Protein AF-A0A822H132-F1 (afdb_monomer_lite)

Foldseek 3Di:
DDDPVPDDAAWPPLQLFQQLQCVVCVPDQDDDPGGDPVSSLVSCQPQAIAGCVQPPPDPVCNRPHGDPVRSVRRVVGHDDDDDFDPDPVRQVVCVVVVHDDDD

Sequence (103 aa):
MKRKYNIDMDVSRLFIYYNSRRIDFQHSILTDTGATLTTSAKAVRKYGACDEKFWPYDISLVNKRPTPNAYRAAHRFTARPVKIPINLPSIKASLANGLPIAI

Secondary structure (DSSP, 8-state):
---SS-----B-HHHHHHHHHHHH-TTS--------HHHHHHHHHHH---BGGGS---GGGTTSPPPHHHHHHHTTS--------SSHHHHHHHHHTT-----

Structure (mmCIF, N/CA/C/O backbone):
data_AF-A0A822H132-F1
#
_entry.id   AF-A0A822H132-F1
#
loop_
_atom_site.group_PDB
_atom_site.id
_atom_site.type_symbol
_atom_site.label_atom_id
_atom_site.label_alt_id
_atom_site.label_c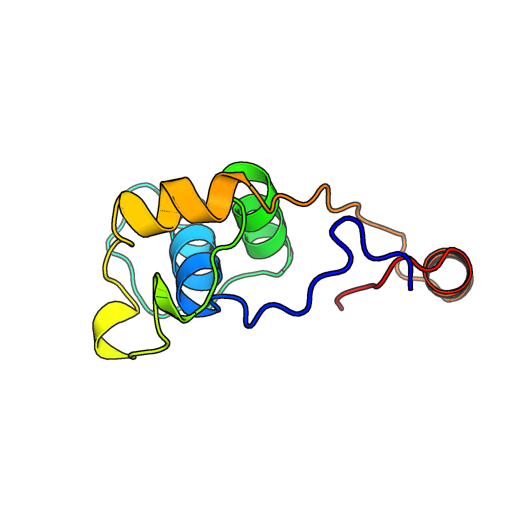omp_id
_atom_site.label_asym_id
_atom_site.label_entity_id
_atom_site.label_seq_id
_atom_site.pdbx_PDB_ins_code
_atom_site.Cartn_x
_atom_site.Cartn_y
_atom_site.Cartn_z
_atom_site.occupancy
_atom_site.B_iso_or_equiv
_atom_site.auth_seq_id
_atom_site.auth_comp_id
_atom_site.auth_asym_id
_atom_site.auth_atom_id
_atom_site.pdbx_PDB_model_num
ATOM 1 N N . MET A 1 1 ? 1.115 -11.026 -18.529 1.00 55.47 1 MET A N 1
ATOM 2 C CA . MET A 1 1 ? 1.397 -10.665 -17.118 1.00 55.47 1 MET A CA 1
ATOM 3 C C . MET A 1 1 ? 1.467 -11.947 -16.300 1.00 55.47 1 MET A C 1
ATOM 5 O O . MET A 1 1 ? 0.488 -12.683 -16.287 1.00 55.47 1 MET A O 1
ATOM 9 N N . LYS A 1 2 ? 2.606 -12.268 -15.674 1.00 59.62 2 LYS A N 1
ATOM 10 C CA . LYS A 1 2 ? 2.731 -13.506 -14.883 1.00 59.62 2 LYS A CA 1
ATOM 11 C C . LYS A 1 2 ? 2.107 -13.289 -13.499 1.00 59.62 2 LYS A C 1
ATOM 13 O O . LYS A 1 2 ? 2.697 -12.629 -12.649 1.00 59.62 2 LYS A O 1
ATOM 18 N N . ARG A 1 3 ? 0.894 -13.807 -13.276 1.00 71.50 3 ARG A N 1
ATOM 19 C CA . ARG A 1 3 ? 0.199 -13.741 -11.979 1.00 71.50 3 ARG A CA 1
ATOM 20 C C . ARG A 1 3 ? 0.590 -14.950 -11.131 1.00 71.50 3 ARG A C 1
ATOM 22 O O . ARG A 1 3 ? 0.254 -16.072 -11.483 1.00 71.50 3 ARG A O 1
ATOM 29 N N . LYS A 1 4 ? 1.266 -14.727 -9.999 1.00 75.44 4 LYS A N 1
ATOM 30 C CA . LYS A 1 4 ? 1.751 -15.810 -9.121 1.00 75.44 4 LYS A CA 1
ATOM 31 C C . LYS A 1 4 ? 0.633 -16.728 -8.612 1.00 75.44 4 LYS A C 1
ATOM 33 O O . LYS A 1 4 ? 0.835 -17.930 -8.525 1.00 75.44 4 LYS A O 1
ATOM 38 N N . TYR A 1 5 ? -0.512 -16.156 -8.250 1.00 76.75 5 TYR A N 1
ATOM 39 C CA . TYR A 1 5 ? -1.603 -16.895 -7.608 1.00 76.75 5 TYR A CA 1
ATOM 40 C C . TYR A 1 5 ? -2.735 -17.274 -8.571 1.00 76.75 5 TYR A C 1
ATOM 42 O O . TYR A 1 5 ? -3.639 -17.983 -8.159 1.00 76.75 5 TYR A O 1
ATOM 50 N N . ASN A 1 6 ? -2.692 -16.800 -9.826 1.00 81.88 6 ASN A N 1
ATOM 51 C CA . ASN A 1 6 ? -3.725 -16.986 -10.858 1.00 81.88 6 ASN A CA 1
ATOM 52 C C . ASN A 1 6 ? -5.186 -16.815 -10.378 1.00 81.88 6 ASN A C 1
ATOM 54 O O . ASN A 1 6 ? -6.096 -17.444 -10.906 1.00 81.88 6 ASN A O 1
ATOM 58 N N . ILE A 1 7 ? -5.398 -15.959 -9.379 1.00 82.50 7 ILE A N 1
ATOM 59 C CA . ILE A 1 7 ? -6.712 -15.586 -8.857 1.00 82.50 7 ILE A CA 1
ATOM 60 C C . ILE A 1 7 ? -6.947 -14.108 -9.126 1.00 82.50 7 ILE A C 1
ATOM 62 O O . ILE A 1 7 ? -6.001 -13.313 -9.108 1.00 82.50 7 ILE A O 1
ATOM 66 N N . ASP A 1 8 ? -8.205 -13.765 -9.366 1.00 85.19 8 ASP A N 1
ATOM 67 C CA . ASP A 1 8 ? -8.657 -12.386 -9.296 1.00 85.19 8 ASP A CA 1
ATOM 68 C C . ASP A 1 8 ? -9.074 -12.087 -7.855 1.00 85.19 8 ASP A C 1
ATOM 70 O O . ASP A 1 8 ? -9.755 -12.892 -7.218 1.00 85.19 8 ASP A O 1
ATOM 74 N N . MET A 1 9 ? -8.580 -10.983 -7.310 1.00 87.75 9 MET A N 1
ATOM 75 C CA . MET A 1 9 ? -8.817 -10.584 -5.9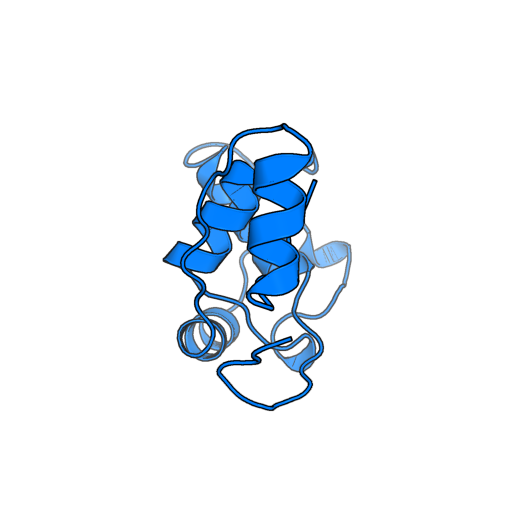26 1.00 87.75 9 MET A CA 1
ATOM 76 C C . MET A 1 9 ? -8.996 -9.078 -5.893 1.00 87.75 9 MET A C 1
ATOM 78 O O . MET A 1 9 ? -8.108 -8.348 -6.337 1.00 87.75 9 MET A O 1
ATOM 82 N N . ASP A 1 10 ? -10.098 -8.631 -5.298 1.00 94.25 10 ASP A N 1
ATOM 83 C CA . ASP A 1 10 ? -10.264 -7.228 -4.952 1.00 94.25 10 ASP A CA 1
ATOM 84 C C . ASP A 1 10 ? -9.438 -6.939 -3.699 1.00 94.25 10 ASP A C 1
ATOM 86 O O . ASP A 1 10 ? -9.690 -7.494 -2.630 1.00 94.25 10 ASP A O 1
ATOM 90 N N . VAL A 1 11 ? -8.364 -6.173 -3.851 1.00 95.94 11 VAL A N 1
ATOM 91 C CA . VAL A 1 11 ? -7.363 -5.984 -2.800 1.00 95.94 11 VAL A CA 1
ATOM 92 C C . VAL A 1 11 ? -7.736 -4.803 -1.913 1.00 95.94 11 VAL A C 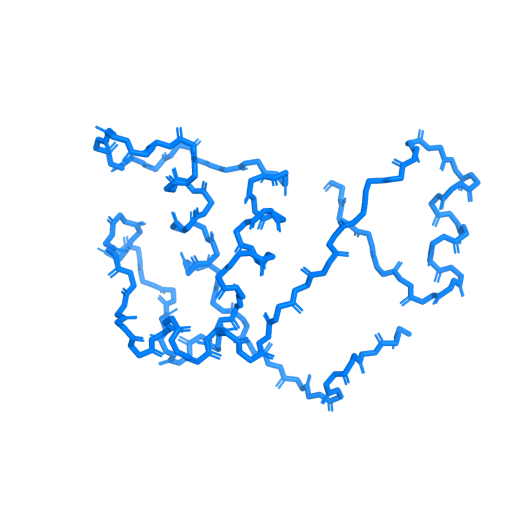1
ATOM 94 O O . VAL A 1 11 ? -7.917 -3.691 -2.406 1.00 95.94 11 VAL A O 1
ATOM 97 N N . SER A 1 12 ? -7.674 -5.011 -0.594 1.00 98.12 12 SER A N 1
ATOM 98 C CA . SER A 1 12 ? -7.898 -3.967 0.404 1.00 98.12 12 SER A CA 1
ATOM 99 C C . SER A 1 12 ? -6.926 -2.800 0.296 1.00 98.12 12 SER A C 1
ATOM 101 O O . SER A 1 12 ? -5.803 -2.813 0.823 1.00 98.12 12 SER A O 1
ATOM 103 N N . ARG A 1 13 ? -7.407 -1.726 -0.331 1.00 97.44 13 ARG A N 1
ATOM 104 C CA . ARG A 1 13 ? -6.672 -0.463 -0.466 1.00 97.44 13 ARG A CA 1
ATOM 105 C C . ARG A 1 13 ? -6.448 0.186 0.894 1.00 97.44 13 ARG A C 1
ATOM 107 O O . ARG A 1 13 ? -5.338 0.642 1.163 1.00 97.44 13 ARG A O 1
ATOM 114 N N . LEU A 1 14 ? -7.447 0.168 1.784 1.00 97.81 14 LEU A N 1
ATOM 115 C CA . LEU A 1 14 ? -7.295 0.722 3.134 1.00 97.81 14 LEU A CA 1
ATOM 116 C C . LEU A 1 14 ? -6.315 -0.075 3.994 1.00 97.81 14 LEU A C 1
ATOM 118 O O . LEU A 1 14 ? -5.584 0.531 4.776 1.00 97.81 14 LEU A O 1
ATOM 122 N N . PHE A 1 15 ? -6.241 -1.400 3.839 1.00 98.50 15 PHE A N 1
ATOM 123 C CA . PHE A 1 15 ? -5.260 -2.205 4.567 1.00 98.50 15 PHE A CA 1
ATOM 124 C C . PHE A 1 15 ? -3.836 -1.816 4.170 1.00 98.50 15 PHE A C 1
ATOM 126 O O . PHE A 1 15 ? -2.989 -1.570 5.037 1.00 98.50 15 PHE A O 1
ATOM 133 N N . ILE A 1 16 ? -3.567 -1.722 2.863 1.00 98.19 16 ILE A N 1
ATOM 134 C CA . ILE A 1 16 ? -2.263 -1.279 2.357 1.00 98.19 16 ILE A CA 1
ATOM 135 C C . ILE A 1 16 ? -1.997 0.152 2.830 1.00 98.19 16 ILE A C 1
ATOM 137 O O . ILE A 1 16 ? -0.933 0.427 3.384 1.00 98.19 16 ILE A O 1
ATOM 141 N N . TYR A 1 17 ? -2.973 1.048 2.693 1.00 97.81 17 TYR A N 1
ATOM 142 C CA . TYR A 1 17 ? -2.825 2.459 3.028 1.00 97.81 17 TYR A CA 1
ATOM 143 C C . TYR A 1 17 ? -2.548 2.706 4.518 1.00 97.81 17 TYR A C 1
ATOM 145 O O . TYR A 1 17 ? -1.636 3.463 4.861 1.00 97.81 17 TYR A O 1
ATOM 153 N N . TYR A 1 18 ? -3.276 2.036 5.416 1.00 97.69 18 TYR A N 1
ATOM 154 C CA . TYR A 1 18 ? -3.025 2.092 6.857 1.00 97.69 18 TYR A CA 1
ATOM 155 C C . TYR A 1 18 ? -1.604 1.626 7.187 1.00 97.69 18 TYR A C 1
ATOM 157 O O . TYR A 1 18 ? -0.856 2.326 7.869 1.00 97.69 18 TYR A O 1
ATOM 165 N N . ASN A 1 19 ? -1.201 0.456 6.681 1.00 97.81 19 ASN A N 1
ATOM 166 C CA . ASN A 1 19 ? 0.111 -0.113 6.991 1.00 97.81 19 ASN A CA 1
ATOM 167 C C . ASN A 1 19 ? 1.265 0.709 6.403 1.00 97.81 19 ASN A C 1
ATOM 169 O O . ASN A 1 19 ? 2.330 0.781 7.013 1.00 97.81 19 ASN A O 1
ATOM 173 N N . SER A 1 20 ? 1.048 1.359 5.260 1.00 97.44 20 SER A N 1
ATOM 174 C CA . SER A 1 20 ? 2.014 2.284 4.658 1.00 97.44 20 SER A CA 1
ATOM 175 C C . SER A 1 20 ? 2.267 3.471 5.579 1.00 97.44 20 SER A C 1
ATOM 177 O O . SER A 1 20 ? 3.410 3.731 5.946 1.00 97.44 20 SER A O 1
ATOM 179 N N . ARG A 1 21 ? 1.197 4.114 6.061 1.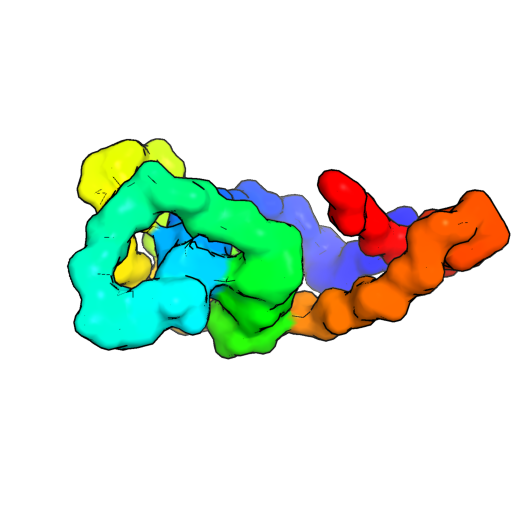00 96.38 21 ARG A N 1
ATOM 180 C CA . ARG A 1 21 ? 1.299 5.222 7.019 1.00 96.38 21 ARG A CA 1
ATOM 181 C C . ARG A 1 21 ? 1.840 4.780 8.373 1.00 96.38 21 ARG A C 1
ATOM 183 O O . ARG A 1 21 ? 2.602 5.516 8.981 1.00 96.38 21 ARG A O 1
ATOM 190 N N . ARG A 1 22 ? 1.540 3.566 8.850 1.00 95.56 22 ARG A N 1
ATOM 191 C CA . ARG A 1 22 ? 2.173 3.033 10.076 1.00 95.56 22 ARG A CA 1
ATOM 192 C C . ARG A 1 22 ? 3.680 2.855 9.959 1.00 95.56 22 ARG A C 1
ATOM 194 O O . ARG A 1 22 ? 4.351 2.925 10.984 1.00 95.56 22 ARG A O 1
ATOM 201 N N . ILE A 1 23 ? 4.206 2.604 8.762 1.00 94.94 23 ILE A N 1
ATOM 202 C CA . ILE A 1 23 ? 5.656 2.544 8.542 1.00 94.94 23 ILE A CA 1
ATOM 203 C C . ILE A 1 23 ? 6.275 3.943 8.662 1.00 94.94 23 ILE A C 1
ATOM 205 O O . ILE A 1 23 ? 7.350 4.063 9.248 1.00 94.94 23 ILE A O 1
ATOM 209 N N . ASP A 1 24 ? 5.589 4.973 8.166 1.00 91.56 24 ASP A N 1
ATOM 210 C CA . ASP A 1 24 ? 6.058 6.364 8.217 1.00 91.56 24 ASP A CA 1
ATOM 211 C C . ASP A 1 24 ? 5.877 6.996 9.613 1.00 91.56 24 ASP A C 1
ATOM 213 O O . ASP A 1 24 ? 6.761 7.693 10.101 1.00 91.56 24 ASP A O 1
ATOM 217 N N . PHE A 1 25 ? 4.785 6.671 10.312 1.00 88.38 25 PHE A N 1
ATOM 218 C CA . PHE A 1 25 ? 4.379 7.264 11.594 1.00 88.38 25 PHE A CA 1
ATOM 219 C C . PHE A 1 25 ? 4.361 6.236 12.739 1.00 88.38 25 PHE A C 1
ATOM 221 O O . PHE A 1 25 ? 3.356 6.062 13.435 1.00 88.38 25 PHE A O 1
ATOM 228 N N . GLN A 1 26 ? 5.470 5.518 12.940 1.00 81.00 26 GLN A N 1
ATOM 229 C CA . GLN A 1 26 ? 5.551 4.383 13.879 1.00 81.00 26 GLN A CA 1
ATOM 230 C C . GLN A 1 26 ? 5.121 4.714 15.319 1.00 81.00 26 GLN A C 1
ATOM 232 O O . GLN A 1 26 ? 4.542 3.853 15.985 1.00 81.00 26 GLN A O 1
ATOM 237 N N . HIS A 1 27 ? 5.330 5.950 15.778 1.00 81.31 27 HIS A N 1
ATOM 238 C CA . HIS A 1 27 ? 5.050 6.381 17.156 1.00 81.31 27 HIS A CA 1
ATOM 239 C C . HIS A 1 27 ? 4.146 7.616 17.250 1.00 81.31 27 HIS A C 1
ATOM 241 O O . HIS A 1 27 ? 4.002 8.193 18.322 1.00 81.31 27 HIS A O 1
ATOM 247 N N . SER A 1 28 ? 3.513 8.006 16.144 1.00 86.88 28 SER A N 1
ATOM 248 C CA . SER A 1 28 ? 2.645 9.184 16.091 1.00 86.88 28 SER A CA 1
ATOM 249 C C . SER A 1 28 ? 1.185 8.788 15.895 1.00 86.88 28 SER A C 1
ATOM 251 O O . SER A 1 28 ? 0.862 7.667 15.470 1.00 86.88 28 SER A O 1
ATOM 253 N N . ILE A 1 29 ? 0.299 9.731 16.216 1.00 87.88 29 ILE A N 1
ATOM 254 C CA . ILE A 1 29 ? -1.121 9.649 15.873 1.00 87.88 29 ILE A CA 1
ATOM 255 C C . ILE A 1 29 ? -1.222 9.535 14.352 1.00 87.88 29 ILE A C 1
ATOM 257 O O . ILE A 1 29 ? -0.588 10.303 13.629 1.00 87.88 29 ILE A O 1
ATOM 261 N N . LEU A 1 30 ? -1.993 8.558 13.867 1.00 91.88 30 LEU A N 1
ATOM 262 C CA . LEU A 1 30 ? -2.221 8.433 12.434 1.00 91.88 30 LEU A CA 1
ATOM 263 C C . LEU A 1 30 ? -3.183 9.506 11.960 1.00 91.88 30 LEU A C 1
ATOM 265 O O . LEU A 1 30 ? -4.312 9.583 12.442 1.00 91.88 30 LEU A O 1
ATOM 269 N N . THR A 1 31 ? -2.748 10.259 10.966 1.00 89.44 31 THR A N 1
ATOM 270 C CA . THR A 1 31 ? -3.576 11.201 10.228 1.00 89.44 31 THR A CA 1
ATOM 271 C C . THR A 1 31 ? -3.622 10.802 8.757 1.00 89.44 31 THR A C 1
ATOM 273 O O . THR A 1 31 ? -2.874 9.937 8.280 1.00 89.44 31 THR A O 1
ATOM 276 N N . ASP A 1 32 ? -4.581 11.367 8.035 1.00 91.56 32 ASP A N 1
ATOM 277 C CA . ASP A 1 32 ? -4.733 11.122 6.607 1.00 91.56 32 ASP A CA 1
ATOM 278 C C . ASP A 1 32 ? -3.819 12.067 5.814 1.00 91.56 32 ASP A C 1
ATOM 280 O O . ASP A 1 32 ? -4.213 13.161 5.429 1.00 91.56 32 ASP A O 1
ATOM 284 N N . THR A 1 33 ? -2.553 11.674 5.657 1.00 91.06 33 THR A N 1
ATOM 285 C CA . THR A 1 33 ? -1.493 12.509 5.053 1.00 91.06 33 THR A CA 1
ATOM 286 C C . THR A 1 33 ? -0.913 11.914 3.772 1.00 91.06 33 THR A C 1
ATOM 288 O O . THR A 1 33 ? 0.169 12.303 3.337 1.00 91.06 33 THR A O 1
ATOM 291 N N . GLY A 1 34 ? -1.582 10.926 3.181 1.00 93.06 34 GLY A N 1
ATOM 292 C CA . GLY A 1 34 ? -1.047 10.174 2.052 1.00 93.06 34 GLY A CA 1
ATOM 293 C C . GLY A 1 34 ? 0.002 9.133 2.453 1.00 93.06 34 GLY A C 1
ATOM 294 O O . GLY A 1 34 ? 0.317 8.921 3.625 1.00 93.06 34 GLY A O 1
ATOM 295 N N . ALA A 1 35 ? 0.523 8.437 1.444 1.00 94.81 35 ALA A N 1
ATOM 296 C CA . ALA A 1 35 ? 1.603 7.467 1.567 1.00 94.81 35 ALA A CA 1
ATOM 297 C C . ALA A 1 35 ? 2.446 7.477 0.290 1.00 94.81 35 ALA A C 1
ATOM 299 O O . ALA A 1 35 ? 1.950 7.782 -0.794 1.00 94.81 35 ALA A O 1
ATOM 300 N N . THR A 1 36 ? 3.718 7.103 0.400 1.00 94.94 36 THR A N 1
ATOM 301 C CA . THR A 1 36 ? 4.587 6.987 -0.776 1.00 94.94 36 THR A CA 1
ATOM 302 C C . THR A 1 36 ? 4.460 5.604 -1.410 1.00 94.94 36 THR A C 1
ATOM 304 O O . THR A 1 36 ? 4.159 4.610 -0.738 1.00 94.94 36 THR A O 1
ATOM 307 N N . LEU A 1 37 ? 4.790 5.491 -2.700 1.00 95.00 37 LEU A N 1
ATOM 308 C CA . LEU A 1 37 ? 4.891 4.184 -3.356 1.00 95.00 37 LEU A CA 1
ATOM 309 C C . LEU A 1 37 ? 5.929 3.287 -2.662 1.00 95.00 37 LEU A C 1
ATOM 311 O O . LEU A 1 37 ? 5.728 2.083 -2.524 1.00 95.00 37 LEU A O 1
ATOM 315 N N . THR A 1 38 ? 7.018 3.875 -2.157 1.00 95.12 38 THR A N 1
ATOM 316 C CA . THR A 1 38 ? 8.051 3.132 -1.423 1.00 95.12 38 THR A CA 1
ATOM 317 C C . THR A 1 38 ? 7.499 2.535 -0.128 1.00 95.12 38 THR A C 1
ATOM 319 O O . THR A 1 38 ? 7.819 1.390 0.198 1.00 95.12 38 THR A O 1
ATOM 322 N N . THR A 1 39 ? 6.680 3.274 0.620 1.00 96.06 39 THR A N 1
ATOM 323 C CA . THR A 1 39 ? 6.143 2.805 1.908 1.00 96.06 39 THR A CA 1
ATOM 324 C C . THR A 1 39 ? 4.991 1.832 1.703 1.00 96.06 39 THR A C 1
ATOM 326 O O . THR A 1 39 ? 4.944 0.810 2.387 1.00 96.06 39 THR A O 1
ATOM 329 N N . SER A 1 40 ? 4.209 2.023 0.641 1.00 96.81 40 SER A N 1
ATOM 330 C CA . SER A 1 40 ? 3.226 1.050 0.146 1.00 96.81 40 SER A CA 1
ATOM 331 C C . SER A 1 40 ? 3.864 -0.273 -0.271 1.00 96.81 40 SER A C 1
ATOM 333 O O . SER A 1 40 ? 3.470 -1.342 0.196 1.00 96.81 40 SER A O 1
ATOM 335 N N . ALA A 1 41 ? 4.936 -0.221 -1.061 1.00 96.31 41 ALA A N 1
ATOM 336 C CA . ALA A 1 41 ? 5.708 -1.394 -1.454 1.00 96.31 41 ALA A CA 1
ATOM 337 C C . ALA A 1 41 ? 6.307 -2.126 -0.234 1.00 96.31 41 ALA A C 1
ATOM 339 O O . ALA A 1 41 ? 6.254 -3.357 -0.145 1.00 96.31 41 ALA A O 1
ATOM 340 N N . LYS A 1 42 ? 6.840 -1.383 0.749 1.00 96.62 42 LYS A N 1
ATOM 341 C CA . LYS A 1 42 ? 7.326 -1.954 2.018 1.00 96.62 42 LYS A CA 1
ATOM 342 C C . LYS A 1 42 ? 6.196 -2.599 2.827 1.00 96.62 42 LYS A C 1
ATOM 344 O O . LYS A 1 42 ? 6.416 -3.677 3.379 1.00 96.62 42 LYS A O 1
ATOM 349 N N . ALA A 1 43 ? 5.017 -1.979 2.882 1.00 97.44 43 ALA A N 1
ATOM 350 C CA . ALA A 1 43 ? 3.851 -2.502 3.586 1.00 97.44 43 ALA A CA 1
ATOM 351 C C . ALA A 1 43 ? 3.384 -3.829 2.983 1.00 97.44 43 ALA A C 1
ATOM 353 O O . ALA A 1 43 ? 3.284 -4.813 3.711 1.00 97.44 43 ALA A O 1
ATOM 354 N N . VAL A 1 44 ? 3.216 -3.903 1.659 1.00 97.06 44 VAL A N 1
ATOM 355 C CA . VAL A 1 44 ? 2.830 -5.147 0.966 1.00 97.06 44 VAL A CA 1
ATOM 356 C C . VAL A 1 44 ? 3.885 -6.240 1.148 1.00 97.06 44 VAL A C 1
ATOM 358 O O . VAL A 1 44 ? 3.555 -7.410 1.327 1.00 97.06 44 VAL A O 1
ATOM 361 N N . ARG A 1 45 ? 5.176 -5.890 1.157 1.00 96.75 45 ARG A N 1
ATOM 362 C CA . ARG A 1 45 ? 6.241 -6.863 1.441 1.00 96.75 45 ARG A CA 1
ATOM 363 C C . ARG A 1 45 ? 6.179 -7.400 2.875 1.00 96.75 45 ARG A C 1
ATOM 365 O O . ARG A 1 45 ? 6.425 -8.583 3.081 1.00 96.75 45 ARG A O 1
ATOM 372 N N . LYS A 1 46 ? 5.902 -6.536 3.858 1.00 97.12 46 LYS A N 1
ATOM 373 C CA . LYS A 1 46 ? 5.942 -6.873 5.292 1.00 97.12 46 LYS A CA 1
ATOM 374 C C . LYS A 1 46 ? 4.663 -7.552 5.785 1.00 97.12 46 LYS A C 1
ATOM 376 O O . LYS A 1 46 ? 4.738 -8.506 6.551 1.00 97.12 46 LYS A O 1
ATOM 381 N N . TYR A 1 47 ? 3.510 -7.051 5.363 1.00 97.94 47 TYR A N 1
ATOM 382 C CA . TYR A 1 47 ? 2.197 -7.447 5.873 1.00 97.94 47 TYR A CA 1
ATOM 383 C C . TYR A 1 47 ? 1.353 -8.191 4.837 1.00 97.94 47 TYR A C 1
ATOM 385 O O . TYR A 1 47 ? 0.365 -8.817 5.203 1.00 97.94 47 TYR A O 1
ATOM 393 N N . GLY A 1 48 ? 1.745 -8.152 3.562 1.00 97.12 48 GLY A N 1
ATOM 394 C CA . GLY A 1 48 ? 0.940 -8.668 2.463 1.00 97.12 48 GLY A CA 1
ATOM 395 C C . GLY A 1 48 ? -0.224 -7.750 2.108 1.00 97.12 48 GLY A C 1
ATOM 396 O O . GLY A 1 48 ? -0.212 -6.556 2.418 1.00 97.12 48 GLY A O 1
ATOM 397 N N . ALA A 1 49 ? -1.223 -8.321 1.448 1.00 96.88 49 ALA A N 1
ATOM 398 C CA . ALA A 1 49 ? -2.451 -7.645 1.065 1.00 96.88 49 ALA A CA 1
ATOM 399 C C . ALA A 1 49 ? -3.637 -8.601 1.239 1.00 96.88 49 ALA A C 1
ATOM 401 O O . ALA A 1 49 ? -3.587 -9.741 0.782 1.00 96.88 49 ALA A O 1
ATOM 402 N N . CYS A 1 50 ? -4.683 -8.175 1.943 1.00 97.25 50 CYS A N 1
ATOM 403 C CA . CYS A 1 50 ? -5.905 -8.966 2.073 1.00 97.25 50 CYS A CA 1
ATOM 404 C C . CYS A 1 50 ? -6.930 -8.571 1.006 1.00 97.25 50 CYS A C 1
A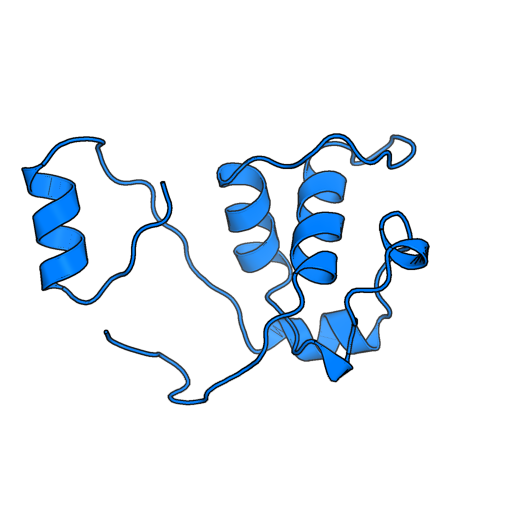TOM 406 O O . CYS A 1 50 ? -6.850 -7.495 0.420 1.00 97.25 50 CYS A O 1
ATOM 408 N N . ASP A 1 51 ? -7.916 -9.439 0.815 1.00 96.81 51 ASP A N 1
ATOM 409 C CA . ASP A 1 51 ? -9.129 -9.153 0.051 1.00 96.81 51 ASP A CA 1
ATOM 410 C C . ASP A 1 51 ? -9.969 -8.063 0.755 1.00 96.81 51 ASP A C 1
ATOM 412 O O . ASP A 1 51 ? -9.975 -7.986 1.993 1.00 96.81 51 ASP A O 1
ATOM 416 N N . GLU A 1 52 ? -10.659 -7.228 -0.019 1.00 97.12 52 GLU A N 1
ATOM 417 C CA . GLU A 1 52 ? -11.538 -6.139 0.424 1.00 97.12 52 GLU A CA 1
ATOM 418 C C . GLU A 1 52 ? -12.561 -6.617 1.469 1.00 97.12 52 GLU A C 1
ATOM 420 O O . GLU A 1 52 ? -12.819 -5.921 2.449 1.00 97.12 52 GLU A O 1
ATOM 425 N N . LYS A 1 53 ? -13.056 -7.859 1.372 1.00 96.19 53 LYS A N 1
ATOM 426 C CA . LYS A 1 53 ? -14.007 -8.423 2.351 1.00 96.19 53 LYS A CA 1
ATOM 427 C C . LYS A 1 53 ? -13.463 -8.528 3.780 1.00 96.19 53 LYS A C 1
ATOM 429 O O . LYS A 1 53 ? -14.241 -8.626 4.725 1.00 96.19 53 LYS A O 1
ATOM 434 N N . PHE A 1 54 ? -12.138 -8.565 3.959 1.00 97.75 54 PHE A N 1
ATOM 435 C CA . PHE A 1 54 ? -11.519 -8.610 5.290 1.00 97.75 54 PHE A CA 1
ATOM 436 C C . PHE A 1 54 ? -11.288 -7.220 5.881 1.00 97.75 54 PHE A C 1
ATOM 438 O O . PHE A 1 54 ? -11.195 -7.085 7.104 1.00 97.75 54 PHE A O 1
ATOM 445 N N . TRP A 1 55 ? -11.144 -6.207 5.027 1.00 98.19 55 TRP A N 1
ATOM 446 C CA . TRP A 1 55 ? -10.940 -4.823 5.436 1.00 98.19 55 TRP A CA 1
ATOM 447 C C . TRP A 1 55 ? -11.475 -3.880 4.348 1.00 98.19 55 TRP A C 1
ATOM 449 O O . TRP A 1 55 ? -10.709 -3.464 3.473 1.00 98.19 55 TRP A O 1
ATOM 459 N N . PRO A 1 56 ? -12.784 -3.588 4.362 1.00 97.81 56 PRO A N 1
ATOM 460 C CA . PRO A 1 56 ? -13.431 -2.865 3.277 1.00 97.81 56 PRO A CA 1
ATOM 461 C C . PRO A 1 56 ? -13.018 -1.398 3.259 1.00 97.81 56 PRO A C 1
ATOM 463 O O . PRO A 1 56 ? -12.615 -0.834 4.282 1.00 97.81 56 PRO A O 1
ATOM 466 N N . TYR A 1 57 ? -13.163 -0.762 2.101 1.00 97.31 57 TYR A N 1
ATOM 467 C CA . TYR A 1 57 ? -13.054 0.679 1.968 1.00 97.31 57 TYR A CA 1
ATOM 468 C C . TYR A 1 57 ? -14.227 1.379 2.668 1.00 97.31 57 TYR A C 1
ATOM 470 O O . TYR A 1 57 ? -15.268 1.655 2.079 1.00 97.31 57 TYR A O 1
ATOM 478 N N . ASP A 1 58 ? -14.026 1.685 3.945 1.00 97.31 58 ASP A N 1
ATOM 479 C CA . ASP A 1 58 ? -14.852 2.587 4.741 1.00 97.31 58 ASP A CA 1
ATOM 480 C C . ASP A 1 58 ? -13.950 3.688 5.311 1.00 97.31 58 ASP A C 1
ATOM 482 O O . ASP A 1 58 ? -12.995 3.424 6.046 1.00 97.31 58 ASP A O 1
ATOM 486 N N . ILE A 1 59 ? -14.252 4.943 4.976 1.00 95.88 59 ILE A N 1
ATOM 487 C CA . ILE A 1 59 ? -13.467 6.105 5.401 1.00 95.88 59 ILE A CA 1
ATOM 488 C C . ILE A 1 59 ? -13.396 6.242 6.928 1.00 95.88 59 ILE A C 1
ATOM 490 O O . ILE A 1 59 ? -12.391 6.719 7.455 1.00 95.88 59 ILE A O 1
ATOM 494 N N . SER A 1 60 ? -14.390 5.734 7.666 1.00 96.56 60 SER A N 1
ATOM 495 C CA . SER A 1 60 ? -14.373 5.684 9.133 1.00 96.56 60 SER A CA 1
ATOM 496 C C . SER A 1 60 ? -13.251 4.790 9.687 1.00 96.56 60 SER A C 1
ATOM 498 O O . SER A 1 60 ? -12.866 4.901 10.859 1.00 96.56 60 SER A O 1
ATOM 500 N N . LEU A 1 61 ? -12.710 3.896 8.852 1.00 96.69 61 LEU A N 1
ATOM 501 C CA . LEU A 1 61 ? -11.624 2.976 9.174 1.00 96.69 61 LEU A CA 1
ATOM 502 C C . LEU A 1 61 ? -10.248 3.511 8.772 1.00 96.69 61 LEU A C 1
ATOM 504 O O . LEU A 1 61 ? -9.251 2.867 9.096 1.00 96.69 61 LEU A O 1
ATOM 508 N N . VAL A 1 62 ? -10.154 4.676 8.116 1.00 96.69 62 VAL A N 1
ATOM 509 C CA . VAL A 1 62 ? -8.896 5.174 7.529 1.00 96.69 62 VAL A CA 1
ATOM 510 C C . VAL A 1 62 ? -7.748 5.201 8.540 1.00 96.69 62 VAL A C 1
ATOM 512 O O . VAL A 1 62 ? -6.640 4.784 8.218 1.00 96.69 62 VAL A O 1
ATOM 515 N N . ASN A 1 63 ? -7.999 5.600 9.787 1.00 95.50 63 ASN A N 1
ATOM 516 C CA . ASN A 1 63 ? -6.978 5.649 10.843 1.00 95.50 63 ASN A CA 1
ATOM 517 C C . ASN A 1 63 ? -7.079 4.483 11.839 1.00 95.50 63 ASN A C 1
ATOM 519 O O . ASN A 1 63 ? -6.282 4.398 12.776 1.00 95.50 63 ASN A O 1
ATOM 523 N N . LYS A 1 64 ? -8.033 3.564 11.645 1.00 96.38 64 LYS A N 1
ATOM 524 C CA . LYS A 1 64 ? -8.231 2.407 12.522 1.00 96.38 64 LYS A CA 1
ATOM 525 C C . LYS A 1 64 ? -7.326 1.260 12.100 1.00 96.38 64 LYS A C 1
ATOM 527 O O . LYS A 1 64 ? -7.133 0.984 10.919 1.00 96.38 64 LYS A O 1
ATOM 532 N N . ARG A 1 65 ? -6.780 0.564 13.095 1.00 96.75 65 ARG A N 1
ATOM 533 C CA . ARG A 1 65 ? -5.934 -0.605 12.859 1.00 96.75 65 ARG A CA 1
ATOM 534 C C . ARG A 1 65 ? -6.760 -1.754 12.267 1.00 96.75 65 ARG A C 1
ATOM 536 O O . ARG A 1 65 ? -7.773 -2.103 12.873 1.00 96.75 65 ARG A O 1
ATOM 543 N N . PRO A 1 66 ? -6.307 -2.389 11.167 1.00 98.19 66 PRO A N 1
ATOM 544 C CA . PRO A 1 66 ? -6.943 -3.582 10.639 1.00 98.19 66 PRO A CA 1
ATOM 545 C C . PRO A 1 66 ? -7.027 -4.709 11.663 1.00 98.19 66 PRO A C 1
ATOM 547 O O . PRO A 1 66 ? -6.156 -4.862 12.526 1.00 98.19 66 PRO A O 1
ATOM 550 N N . THR A 1 67 ? -8.070 -5.527 11.548 1.00 98.44 67 THR A N 1
ATOM 551 C CA . THR A 1 67 ? -8.265 -6.658 12.459 1.00 98.44 67 THR A CA 1
ATOM 552 C C . THR A 1 67 ? -7.139 -7.689 12.326 1.00 98.44 67 THR A C 1
ATOM 554 O O . THR A 1 67 ? -6.550 -7.844 11.251 1.00 98.44 67 THR A O 1
ATOM 557 N N . PRO A 1 68 ? -6.871 -8.488 13.377 1.00 98.31 68 PRO A N 1
ATOM 558 C CA . PRO A 1 68 ? -5.953 -9.621 13.277 1.00 98.31 68 PRO A CA 1
ATOM 559 C C . PRO A 1 68 ? -6.314 -10.589 12.141 1.00 98.31 68 PRO A C 1
ATOM 561 O O . PRO A 1 68 ? -5.429 -11.185 11.530 1.00 98.31 68 PRO A O 1
ATOM 564 N N . ASN A 1 69 ? -7.607 -10.725 11.824 1.00 98.00 69 ASN A N 1
ATOM 565 C CA . ASN A 1 69 ? -8.062 -11.565 10.722 1.00 98.00 69 ASN A CA 1
ATOM 566 C C . ASN A 1 69 ? -7.609 -11.032 9.354 1.00 98.00 69 ASN A C 1
ATOM 568 O O . ASN A 1 69 ? -7.122 -11.811 8.537 1.00 98.00 69 ASN A O 1
ATOM 572 N N . ALA A 1 70 ? -7.687 -9.713 9.140 1.00 98.31 70 ALA A N 1
ATOM 573 C CA . ALA A 1 70 ? -7.179 -9.074 7.928 1.00 98.31 70 ALA A CA 1
ATOM 574 C C . ALA A 1 70 ? -5.671 -9.312 7.756 1.00 98.31 70 ALA A C 1
ATOM 576 O O . ALA A 1 70 ? -5.234 -9.717 6.682 1.00 98.31 70 ALA A O 1
ATOM 577 N N . TYR A 1 71 ? -4.882 -9.174 8.829 1.00 98.44 71 TYR A N 1
ATOM 578 C CA . TYR A 1 71 ? -3.447 -9.481 8.785 1.00 98.44 71 TYR A CA 1
ATOM 579 C C . TYR A 1 71 ? -3.168 -10.953 8.450 1.00 98.44 71 TYR A C 1
ATOM 581 O O . TYR A 1 71 ? -2.339 -11.237 7.586 1.00 98.44 71 TYR A O 1
ATOM 589 N N . ARG A 1 72 ? -3.880 -11.905 9.071 1.00 98.00 72 ARG A N 1
ATOM 590 C CA . ARG A 1 72 ? -3.729 -13.339 8.752 1.00 98.00 72 ARG A CA 1
ATOM 591 C C . ARG A 1 72 ? -4.059 -13.647 7.292 1.00 98.00 72 ARG A C 1
ATOM 593 O O . ARG A 1 72 ? -3.315 -14.387 6.652 1.00 98.00 72 ARG A O 1
ATOM 600 N N . ALA A 1 73 ? -5.137 -13.070 6.760 1.00 96.38 73 ALA A N 1
ATOM 601 C CA . ALA A 1 73 ? -5.500 -13.221 5.353 1.00 96.38 73 ALA A CA 1
AT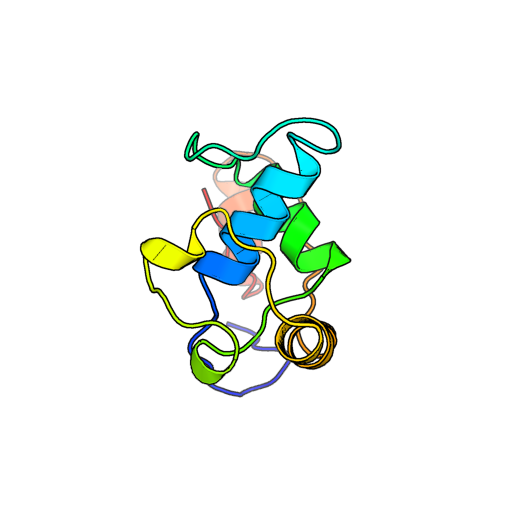OM 602 C C . ALA A 1 73 ? -4.435 -12.616 4.421 1.00 96.38 73 ALA A C 1
ATOM 604 O O . ALA A 1 73 ? -4.082 -13.227 3.411 1.00 96.38 73 ALA A O 1
ATOM 605 N N . ALA A 1 74 ? -3.882 -11.458 4.793 1.00 97.31 74 ALA A N 1
ATOM 606 C CA . ALA A 1 74 ? -2.902 -10.726 4.000 1.00 97.31 74 ALA A CA 1
ATOM 607 C C . ALA A 1 74 ? -1.568 -11.466 3.831 1.00 97.31 74 ALA A C 1
ATOM 609 O O . ALA A 1 74 ? -0.989 -11.439 2.744 1.00 97.31 74 ALA A O 1
ATOM 610 N N . HIS A 1 75 ? -1.097 -12.188 4.855 1.00 95.25 75 HIS A N 1
ATOM 611 C CA . HIS A 1 75 ? 0.192 -12.897 4.820 1.00 95.25 75 HIS A CA 1
ATOM 612 C C . HIS A 1 75 ? 0.333 -13.909 3.671 1.00 95.25 75 HIS A C 1
ATOM 614 O O . HIS A 1 75 ? 1.454 -14.219 3.260 1.00 95.25 75 HIS A O 1
ATOM 620 N N . ARG A 1 76 ? -0.783 -14.395 3.112 1.00 90.88 76 ARG A N 1
ATOM 621 C CA . ARG A 1 76 ? -0.788 -15.288 1.942 1.00 90.88 76 ARG A CA 1
ATOM 622 C C . ARG A 1 76 ? -0.373 -14.576 0.650 1.00 90.88 76 ARG A C 1
ATOM 624 O O . ARG A 1 76 ? 0.133 -15.227 -0.261 1.00 90.88 76 ARG A O 1
ATOM 631 N N . PHE A 1 77 ? -0.541 -13.257 0.577 1.00 94.06 77 PHE A N 1
ATOM 632 C CA . PHE A 1 77 ? -0.356 -12.453 -0.630 1.00 94.06 77 PHE A CA 1
ATOM 633 C C . PHE A 1 77 ? 0.680 -11.352 -0.401 1.00 94.06 77 PHE A C 1
ATOM 635 O O . PHE A 1 77 ? 0.370 -10.170 -0.281 1.00 94.06 77 PHE A O 1
ATOM 642 N N . THR A 1 78 ? 1.949 -11.752 -0.344 1.00 94.06 78 THR A N 1
ATOM 643 C CA . THR A 1 78 ? 3.091 -10.830 -0.277 1.00 94.06 78 THR A CA 1
ATOM 644 C C . THR A 1 78 ? 3.723 -10.610 -1.650 1.00 94.06 78 THR A C 1
ATOM 646 O O . THR A 1 78 ? 3.657 -11.469 -2.537 1.00 94.06 78 THR A O 1
ATOM 649 N N . ALA A 1 79 ? 4.379 -9.459 -1.810 1.00 91.00 79 ALA A N 1
ATOM 650 C CA . ALA A 1 79 ? 5.155 -9.113 -2.996 1.00 91.00 79 ALA A CA 1
ATOM 651 C C . ALA A 1 79 ? 6.611 -8.792 -2.634 1.00 91.00 79 ALA A C 1
ATOM 653 O O . ALA A 1 79 ? 6.919 -8.353 -1.524 1.00 91.00 79 ALA A O 1
ATOM 654 N N . ARG A 1 80 ? 7.514 -8.982 -3.600 1.00 91.62 80 ARG A N 1
ATOM 655 C CA . ARG A 1 80 ? 8.921 -8.564 -3.515 1.00 91.62 80 ARG A CA 1
ATOM 656 C C . ARG A 1 80 ? 9.170 -7.436 -4.522 1.00 91.62 80 ARG A C 1
ATOM 658 O O . ARG A 1 80 ? 9.626 -7.711 -5.626 1.00 91.62 80 ARG A O 1
ATOM 665 N N . PRO A 1 81 ? 8.811 -6.190 -4.178 1.00 90.75 81 PRO A N 1
ATOM 666 C CA . PRO A 1 81 ? 8.993 -5.053 -5.069 1.00 90.75 81 PRO A CA 1
ATOM 667 C C . PRO A 1 81 ? 10.482 -4.755 -5.277 1.00 90.75 81 PRO A C 1
ATOM 669 O O . PRO A 1 81 ? 11.278 -4.844 -4.338 1.00 90.75 81 PRO A O 1
ATOM 672 N N . VAL A 1 82 ? 10.833 -4.372 -6.504 1.00 92.31 82 VAL A N 1
ATOM 673 C CA . VAL A 1 82 ? 12.192 -4.011 -6.928 1.00 92.31 82 VAL A CA 1
ATOM 674 C C . VAL A 1 82 ? 12.148 -2.613 -7.536 1.00 92.31 82 VAL A C 1
ATOM 676 O O . VAL A 1 82 ? 11.213 -2.282 -8.262 1.00 92.31 82 VAL A O 1
ATOM 679 N N . LYS A 1 83 ? 13.147 -1.782 -7.225 1.00 94.00 83 LYS A N 1
ATOM 680 C CA . LYS A 1 83 ? 13.324 -0.486 -7.887 1.00 94.00 83 LYS A CA 1
ATOM 681 C C . LYS A 1 83 ? 14.062 -0.698 -9.205 1.00 94.00 83 LYS A C 1
ATOM 683 O O . LYS A 1 83 ? 15.079 -1.384 -9.220 1.00 94.00 83 LYS A O 1
ATOM 688 N N . ILE A 1 84 ? 13.571 -0.083 -10.273 1.00 94.31 84 ILE A N 1
ATOM 689 C CA . ILE A 1 84 ? 14.232 -0.069 -11.581 1.00 94.31 84 ILE A CA 1
ATOM 690 C C . ILE A 1 84 ? 14.666 1.361 -11.929 1.00 94.31 84 ILE A C 1
ATOM 692 O O . ILE A 1 84 ? 14.050 2.311 -11.438 1.00 94.31 84 ILE A O 1
ATOM 696 N N . PRO A 1 85 ? 15.705 1.544 -12.759 1.00 95.75 85 PRO A N 1
ATOM 697 C CA . PRO A 1 85 ? 16.049 2.857 -13.290 1.00 95.75 85 PRO A CA 1
ATOM 698 C C . PRO A 1 85 ? 14.876 3.486 -14.054 1.00 95.75 85 PRO A C 1
ATOM 700 O O . PRO A 1 85 ? 14.179 2.803 -14.809 1.00 95.75 85 PRO A O 1
ATOM 703 N N . ILE A 1 86 ? 14.685 4.798 -13.899 1.00 94.75 86 ILE A N 1
ATOM 704 C CA . ILE A 1 86 ? 13.638 5.557 -14.599 1.00 94.75 86 ILE A CA 1
ATOM 705 C C . ILE A 1 86 ? 14.149 5.918 -15.997 1.00 94.75 86 ILE A C 1
ATOM 707 O O . ILE A 1 86 ? 14.512 7.053 -16.288 1.00 94.75 86 ILE A O 1
ATOM 711 N N . ASN A 1 87 ? 14.250 4.907 -16.857 1.00 96.88 87 ASN A N 1
ATOM 712 C CA . ASN A 1 87 ? 14.593 5.077 -18.261 1.00 96.88 87 ASN A CA 1
ATOM 713 C C . ASN A 1 87 ? 13.791 4.115 -19.139 1.00 96.88 87 ASN A C 1
ATOM 715 O O . ASN A 1 87 ? 13.348 3.047 -18.705 1.00 96.88 87 ASN A O 1
ATOM 719 N N . LEU A 1 88 ? 13.603 4.511 -20.397 1.00 97.06 88 LEU A N 1
ATOM 720 C CA . LEU A 1 88 ? 12.782 3.769 -21.345 1.00 97.06 88 LEU A CA 1
ATOM 721 C C . LEU A 1 88 ? 13.244 2.308 -21.537 1.00 97.06 88 LEU A C 1
ATOM 723 O O . LEU A 1 88 ? 12.375 1.433 -21.540 1.00 97.06 88 LEU A O 1
ATOM 727 N N . PRO A 1 89 ? 14.556 1.998 -21.646 1.00 97.75 89 PRO A N 1
ATOM 728 C CA . PRO A 1 89 ? 15.015 0.613 -21.754 1.00 97.75 89 PRO A CA 1
ATOM 729 C C . PRO A 1 89 ? 14.606 -0.264 -20.564 1.00 97.75 89 PRO A C 1
ATOM 731 O O . PRO A 1 89 ? 14.066 -1.351 -20.766 1.00 97.75 89 PRO A O 1
ATOM 734 N N . SER A 1 90 ? 14.795 0.217 -19.330 1.00 96.75 90 SER A N 1
ATOM 735 C CA . SER A 1 90 ? 14.484 -0.548 -18.111 1.00 96.75 90 SER A CA 1
ATOM 736 C C . SER A 1 90 ? 12.986 -0.804 -17.964 1.00 96.75 90 SER A C 1
ATOM 738 O O . SER A 1 90 ? 12.569 -1.916 -17.635 1.00 96.75 90 SER A O 1
ATOM 740 N N . ILE A 1 91 ? 12.166 0.207 -18.267 1.00 96.19 91 ILE A N 1
ATOM 741 C CA . ILE A 1 91 ? 10.702 0.100 -18.242 1.00 96.19 91 ILE A CA 1
ATOM 742 C C . ILE A 1 91 ? 10.231 -0.930 -19.278 1.00 96.19 91 ILE A C 1
ATOM 744 O O . ILE A 1 91 ? 9.497 -1.858 -18.934 1.00 96.19 91 ILE A O 1
ATOM 748 N N . LYS A 1 92 ? 10.703 -0.827 -20.530 1.00 96.69 92 LYS A N 1
ATOM 749 C CA . LYS A 1 92 ? 10.366 -1.784 -21.598 1.00 96.69 92 LYS A CA 1
ATOM 750 C C . LYS A 1 92 ? 10.773 -3.211 -21.235 1.00 96.69 92 LYS A C 1
ATOM 752 O O . LYS A 1 92 ? 9.973 -4.126 -21.414 1.00 96.69 92 LYS A O 1
ATOM 757 N N . ALA A 1 93 ? 11.974 -3.400 -20.689 1.00 96.19 93 ALA A N 1
ATOM 758 C CA . ALA A 1 93 ? 12.465 -4.715 -20.288 1.00 96.19 93 ALA A CA 1
ATOM 759 C C . ALA A 1 93 ? 11.598 -5.350 -19.186 1.00 96.19 93 ALA A C 1
ATOM 761 O O . ALA A 1 93 ? 11.250 -6.527 -19.287 1.00 96.19 93 ALA A O 1
ATOM 762 N N . SER A 1 94 ? 11.199 -4.585 -18.162 1.00 95.00 94 SER A N 1
ATOM 763 C CA . SER A 1 94 ? 10.315 -5.088 -17.098 1.00 95.00 94 SER A CA 1
ATOM 764 C C . SER A 1 94 ? 8.955 -5.518 -17.654 1.00 95.00 94 SER A C 1
ATOM 766 O O . SER A 1 94 ? 8.502 -6.636 -17.392 1.00 95.00 94 SER A O 1
ATOM 768 N N . LEU A 1 95 ? 8.335 -4.674 -18.485 1.00 94.31 95 LEU A N 1
ATOM 769 C CA . LEU A 1 95 ? 7.036 -4.974 -19.092 1.00 94.31 95 LEU A CA 1
ATOM 770 C C . LEU A 1 95 ? 7.102 -6.189 -20.029 1.00 94.31 95 LEU A C 1
ATOM 772 O O . LEU A 1 95 ? 6.232 -7.057 -19.953 1.00 94.31 95 LEU A O 1
ATOM 776 N N . ALA A 1 96 ? 8.155 -6.304 -20.847 1.00 95.44 96 ALA A N 1
ATOM 777 C CA . ALA A 1 96 ? 8.378 -7.449 -21.734 1.00 95.44 96 ALA A CA 1
ATOM 778 C C . ALA A 1 96 ? 8.532 -8.772 -20.961 1.00 95.44 96 ALA A C 1
ATOM 780 O O . ALA A 1 96 ? 8.053 -9.813 -21.404 1.00 95.44 96 ALA A O 1
ATOM 781 N N . ASN A 1 97 ? 9.115 -8.731 -19.758 1.00 93.00 97 ASN A N 1
ATOM 782 C CA . ASN A 1 97 ? 9.197 -9.887 -18.857 1.00 93.00 97 ASN A CA 1
ATOM 783 C C . ASN A 1 97 ? 7.875 -10.188 -18.121 1.00 93.00 97 ASN A C 1
ATOM 785 O O . ASN A 1 97 ? 7.792 -11.125 -17.321 1.00 93.00 97 ASN A O 1
ATOM 789 N N . GLY A 1 98 ? 6.820 -9.415 -18.386 1.00 91.81 98 GLY A N 1
ATOM 790 C CA . GLY A 1 98 ? 5.511 -9.568 -17.765 1.00 91.81 98 GLY A CA 1
ATOM 791 C C . GLY A 1 98 ? 5.463 -9.103 -16.310 1.00 91.81 98 GLY A C 1
ATOM 792 O O . GLY A 1 98 ? 4.546 -9.525 -15.596 1.00 91.81 98 GLY A O 1
ATOM 793 N N . LEU A 1 99 ? 6.427 -8.273 -15.893 1.00 92.19 99 LEU A N 1
ATOM 794 C CA . LEU A 1 99 ? 6.509 -7.658 -14.572 1.00 92.19 99 LEU A CA 1
ATOM 795 C C . LEU A 1 99 ? 5.893 -6.247 -14.627 1.00 92.19 99 LEU A C 1
ATOM 797 O O . LEU A 1 99 ? 6.447 -5.369 -15.298 1.00 92.19 99 LEU A O 1
ATOM 801 N N . PRO A 1 100 ? 4.750 -6.017 -13.956 1.00 92.12 100 PRO A N 1
ATOM 802 C CA . PRO A 1 100 ? 4.099 -4.711 -13.935 1.00 92.12 100 PRO A CA 1
ATOM 803 C C . PRO A 1 100 ? 4.925 -3.685 -13.150 1.00 92.12 100 PRO A C 1
ATOM 805 O O . PRO A 1 100 ? 5.685 -4.040 -12.247 1.00 92.12 100 PRO A O 1
ATOM 808 N N . ILE A 1 101 ? 4.731 -2.407 -13.476 1.00 93.25 101 ILE A N 1
ATOM 809 C CA . ILE A 1 101 ? 5.413 -1.271 -12.849 1.00 93.25 101 ILE A CA 1
ATOM 810 C C . ILE A 1 101 ? 4.348 -0.338 -12.269 1.00 93.25 101 ILE A C 1
ATOM 812 O O . ILE A 1 101 ? 3.303 -0.138 -12.885 1.00 93.25 101 ILE A O 1
ATOM 816 N N . ALA A 1 102 ? 4.628 0.229 -11.099 1.00 92.25 102 ALA A N 1
ATOM 817 C CA . ALA A 1 102 ? 3.907 1.372 -10.554 1.00 92.25 102 ALA A CA 1
ATOM 818 C C . ALA A 1 102 ? 4.830 2.595 -10.630 1.00 92.25 102 ALA A C 1
ATOM 820 O O . ALA A 1 102 ? 6.015 2.476 -10.300 1.00 92.25 102 ALA A O 1
ATOM 821 N N . ILE A 1 103 ? 4.295 3.721 -11.094 1.00 88.56 103 ILE A N 1
ATOM 822 C CA . ILE A 1 103 ? 4.991 5.003 -11.261 1.00 88.56 103 ILE A CA 1
ATOM 823 C C . ILE A 1 103 ? 4.236 6.106 -10.532 1.00 88.56 103 ILE A C 1
ATOM 825 O O . ILE A 1 103 ? 3.001 5.960 -10.396 1.00 88.56 103 ILE A O 1
#

Radius of gyration: 14.83 Å; chains: 1; bounding box: 31×30×39 Å

pLDDT: mean 93.3, std 7.2, range [55.47, 98.5]